Protein AF-A0A4R4XTY6-F1 (afdb_monomer_lite)

Radius of gyration: 14.14 Å; chains: 1; bounding box: 30×32×41 Å

Structure (mmCIF, N/CA/C/O backbone):
data_AF-A0A4R4XTY6-F1
#
_entry.id   AF-A0A4R4XTY6-F1
#
loop_
_atom_site.group_PDB
_atom_site.id
_atom_site.type_symbol
_atom_site.label_atom_id
_atom_site.label_alt_id
_atom_site.label_comp_id
_atom_site.label_asym_id
_atom_site.label_entity_id
_atom_site.label_seq_id
_atom_site.pdbx_PDB_ins_code
_atom_site.Cartn_x
_atom_site.Cartn_y
_atom_site.Cartn_z
_atom_site.occupancy
_atom_site.B_iso_or_equiv
_atom_site.auth_seq_id
_atom_site.auth_comp_id
_atom_site.auth_asym_id
_atom_site.auth_atom_id
_atom_site.pdbx_PDB_model_num
ATOM 1 N N . MET A 1 1 ? 9.894 1.571 -5.980 1.00 86.94 1 MET A N 1
ATOM 2 C CA . MET A 1 1 ? 8.969 0.454 -5.708 1.00 86.94 1 MET A CA 1
ATOM 3 C C . MET A 1 1 ? 7.791 0.992 -4.934 1.00 86.94 1 MET A C 1
ATOM 5 O O . MET A 1 1 ? 8.001 1.809 -4.040 1.00 86.94 1 MET A O 1
ATOM 9 N N . THR A 1 2 ? 6.593 0.520 -5.256 1.00 91.69 2 THR A N 1
ATOM 10 C CA . THR A 1 2 ? 5.363 1.110 -4.740 1.00 91.69 2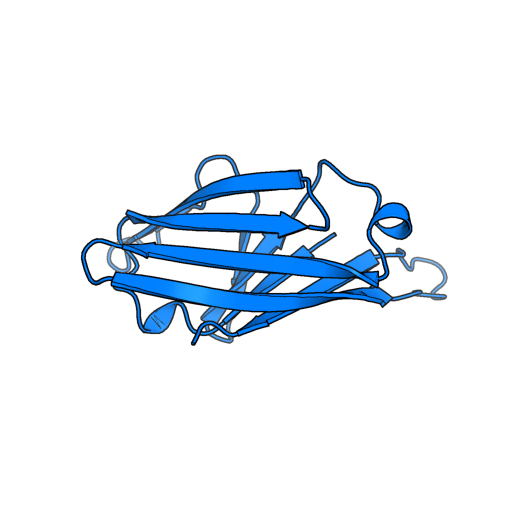 THR A CA 1
ATOM 11 C C . THR A 1 2 ? 4.344 0.036 -4.366 1.00 91.69 2 THR A C 1
ATOM 13 O O . THR A 1 2 ? 4.212 -0.964 -5.061 1.00 91.69 2 THR A O 1
ATOM 16 N N . VAL A 1 3 ? 3.603 0.218 -3.278 1.00 92.38 3 VAL A N 1
ATOM 17 C CA . VAL A 1 3 ? 2.449 -0.626 -2.944 1.00 92.38 3 VAL A CA 1
ATOM 18 C C . VAL A 1 3 ? 1.220 0.263 -2.850 1.00 92.38 3 VAL A C 1
ATOM 20 O O . VAL A 1 3 ? 1.188 1.170 -2.024 1.00 92.38 3 VAL A O 1
ATOM 23 N N . ALA A 1 4 ? 0.225 0.007 -3.692 1.00 93.75 4 ALA A N 1
ATOM 24 C CA . ALA A 1 4 ? -1.094 0.610 -3.597 1.00 93.75 4 ALA A CA 1
ATOM 25 C C . ALA A 1 4 ? -1.980 -0.261 -2.699 1.00 93.75 4 ALA A C 1
ATOM 27 O O . ALA A 1 4 ? -2.036 -1.479 -2.865 1.00 93.75 4 ALA A O 1
ATOM 28 N N . VAL A 1 5 ? -2.651 0.357 -1.730 1.00 92.31 5 VAL A N 1
ATOM 29 C CA . VAL A 1 5 ? -3.527 -0.317 -0.769 1.00 92.31 5 VAL A CA 1
ATOM 30 C C . VAL A 1 5 ? -4.931 0.265 -0.861 1.00 92.31 5 VAL A C 1
ATOM 32 O O . VAL A 1 5 ? -5.140 1.440 -0.563 1.00 92.31 5 VAL A O 1
ATOM 35 N N . SER A 1 6 ? -5.906 -0.557 -1.233 1.00 91.19 6 SER A N 1
ATOM 36 C CA . SER A 1 6 ? -7.322 -0.184 -1.316 1.00 91.19 6 SER A CA 1
ATOM 37 C C . SER A 1 6 ? -8.145 -0.793 -0.169 1.00 91.19 6 SER A C 1
ATOM 39 O O . SER A 1 6 ? -7.714 -1.729 0.508 1.00 91.19 6 SER A O 1
ATOM 41 N N . GLY A 1 7 ? -9.337 -0.241 0.088 1.00 84.31 7 GLY A N 1
ATOM 42 C CA . GLY A 1 7 ? -10.231 -0.701 1.164 1.00 84.31 7 GLY A CA 1
ATOM 43 C C . GLY A 1 7 ? -9.936 -0.112 2.551 1.00 84.31 7 GLY A C 1
ATOM 44 O O . GLY A 1 7 ? -10.424 -0.629 3.560 1.00 84.31 7 GLY A O 1
ATOM 45 N N . LEU A 1 8 ? -9.122 0.951 2.619 1.00 79.31 8 LEU A N 1
ATOM 46 C CA . LEU A 1 8 ? -8.813 1.683 3.855 1.00 79.31 8 LEU A CA 1
ATOM 47 C C . LEU A 1 8 ? -9.948 2.604 4.316 1.00 79.31 8 LEU A C 1
ATOM 49 O O . LEU A 1 8 ? -10.020 2.926 5.495 1.00 79.31 8 LEU A O 1
ATOM 53 N N . ASP A 1 9 ? -10.846 2.994 3.415 1.00 71.31 9 ASP A N 1
ATOM 54 C CA . ASP A 1 9 ? -12.051 3.793 3.669 1.00 71.31 9 ASP A CA 1
ATOM 55 C C . ASP A 1 9 ? -12.981 3.170 4.722 1.00 71.31 9 ASP A C 1
ATOM 57 O O . ASP A 1 9 ? -13.695 3.879 5.431 1.00 71.31 9 ASP A O 1
ATOM 61 N N . ARG A 1 10 ? -12.932 1.842 4.869 1.00 60.56 10 ARG A N 1
ATOM 62 C CA . ARG A 1 10 ? -13.721 1.086 5.852 1.00 60.56 10 ARG A CA 1
ATOM 63 C C . ARG A 1 10 ? -13.129 1.094 7.261 1.00 60.56 10 ARG A C 1
ATOM 65 O O . ARG A 1 10 ? -13.779 0.622 8.192 1.00 60.56 10 ARG A O 1
ATOM 72 N N . LEU A 1 11 ? -11.906 1.591 7.424 1.00 60.69 11 LEU A N 1
ATOM 73 C CA . LEU A 1 11 ? -11.272 1.823 8.717 1.00 60.69 11 LEU A CA 1
ATOM 74 C C . LEU A 1 11 ? -11.325 3.329 8.965 1.00 60.69 11 LEU A C 1
ATOM 76 O O . LEU A 1 11 ? -10.779 4.094 8.175 1.00 60.69 11 LEU A O 1
ATOM 80 N N . ALA A 1 12 ? -11.975 3.780 10.042 1.00 57.25 12 ALA A N 1
ATOM 81 C CA . ALA A 1 12 ? -11.939 5.198 10.397 1.00 57.25 12 ALA A CA 1
ATOM 82 C C . ALA A 1 12 ? -10.466 5.653 10.476 1.00 57.25 12 ALA A C 1
ATOM 84 O O . ALA A 1 12 ? -9.688 5.138 11.278 1.00 57.25 12 ALA A O 1
ATOM 85 N N . VAL A 1 13 ? -10.074 6.565 9.581 1.00 60.66 13 VAL A N 1
ATOM 86 C CA . VAL A 1 13 ? -8.679 6.777 9.134 1.00 60.66 13 VAL A CA 1
ATOM 87 C C . VAL A 1 13 ? -7.795 7.484 10.179 1.00 60.66 13 VAL A C 1
ATOM 89 O O . VAL A 1 13 ? -6.656 7.866 9.903 1.00 60.66 13 VAL A O 1
ATOM 92 N N . GLU A 1 14 ? -8.292 7.680 11.401 1.00 66.38 14 GLU A N 1
ATOM 93 C CA . GLU A 1 14 ? -7.502 8.280 12.467 1.00 66.38 14 GLU A CA 1
ATOM 94 C C . GLU A 1 14 ? -6.700 7.204 13.214 1.00 66.38 14 GLU A C 1
ATOM 96 O O . GLU A 1 14 ? -7.213 6.447 14.040 1.00 66.38 14 GLU A O 1
ATOM 101 N N . GLY A 1 15 ? -5.401 7.136 12.911 1.00 73.31 15 GLY A N 1
ATOM 102 C CA . GLY A 1 15 ? -4.446 6.314 13.652 1.00 73.31 15 GLY A CA 1
ATOM 103 C C . GLY A 1 15 ? -4.398 4.843 13.235 1.00 73.31 15 GLY A C 1
ATOM 104 O O . GLY A 1 15 ? -4.037 3.997 14.060 1.00 73.31 15 GLY A O 1
ATOM 105 N N . VAL A 1 16 ? -4.726 4.529 11.977 1.00 88.06 16 VAL A N 1
ATOM 106 C CA . VAL A 1 16 ? -4.577 3.173 11.423 1.00 88.06 16 VAL A CA 1
ATOM 107 C C . VAL A 1 16 ? -3.096 2.796 11.411 1.00 88.06 16 VAL A C 1
ATOM 109 O O . VAL A 1 16 ? -2.259 3.501 10.844 1.00 88.06 16 VAL A O 1
ATOM 112 N N . ARG A 1 17 ? -2.756 1.678 12.054 1.00 92.19 17 ARG A N 1
ATOM 113 C CA . ARG A 1 17 ? -1.417 1.084 12.002 1.00 92.19 17 ARG A CA 1
ATOM 114 C C . ARG A 1 17 ? -1.332 0.207 10.767 1.00 92.19 17 ARG A C 1
ATOM 116 O O . ARG A 1 17 ? -2.077 -0.760 10.652 1.00 92.19 17 ARG A O 1
ATOM 123 N N . MET A 1 18 ? -0.422 0.557 9.877 1.00 93.50 18 MET A N 1
ATOM 124 C CA . MET A 1 18 ? -0.135 -0.190 8.667 1.00 93.50 18 MET A CA 1
ATOM 125 C C . MET A 1 18 ? 1.127 -1.005 8.871 1.00 93.50 18 MET A C 1
ATOM 127 O O . MET A 1 18 ? 2.123 -0.480 9.368 1.00 93.50 18 MET A O 1
ATOM 131 N N . LYS A 1 19 ? 1.086 -2.259 8.432 1.00 95.12 19 LYS A N 1
ATOM 132 C CA . LYS A 1 19 ? 2.254 -3.113 8.262 1.00 95.12 19 LYS A CA 1
ATOM 133 C C . LYS A 1 19 ? 2.292 -3.619 6.832 1.00 95.12 19 LYS A C 1
ATOM 135 O O . LYS A 1 19 ? 1.330 -4.237 6.386 1.00 95.12 19 LYS A O 1
ATOM 140 N N . ILE A 1 20 ? 3.386 -3.371 6.121 1.00 94.50 20 ILE A N 1
ATOM 141 C CA . ILE A 1 20 ? 3.594 -3.854 4.752 1.00 94.50 20 ILE A CA 1
ATOM 142 C C . ILE A 1 20 ? 4.844 -4.715 4.747 1.00 94.50 20 ILE A C 1
ATOM 144 O O . ILE A 1 20 ? 5.925 -4.225 5.056 1.00 94.50 20 ILE A O 1
ATOM 148 N N . CYS A 1 21 ? 4.698 -5.984 4.386 1.00 94.12 21 CYS A N 1
ATOM 149 C CA . CYS A 1 21 ? 5.796 -6.928 4.243 1.00 94.12 21 CYS A CA 1
ATOM 150 C C . CYS A 1 21 ? 5.953 -7.332 2.780 1.00 94.12 21 CYS A C 1
ATOM 152 O O . CYS A 1 21 ? 4.972 -7.718 2.147 1.00 94.12 21 CYS A O 1
ATOM 154 N N . VAL A 1 22 ? 7.180 -7.287 2.266 1.00 93.56 22 VAL A N 1
ATOM 155 C CA . VAL A 1 22 ? 7.547 -7.763 0.927 1.00 93.56 22 VAL A CA 1
ATOM 156 C C . VAL A 1 22 ? 8.574 -8.880 1.088 1.00 93.56 22 VAL A C 1
ATOM 158 O O . VAL A 1 22 ? 9.662 -8.662 1.627 1.00 93.56 22 VAL A O 1
ATOM 161 N N . GLY A 1 23 ? 8.208 -10.094 0.673 1.00 88.75 23 GLY A N 1
ATOM 162 C CA . GLY A 1 23 ? 8.976 -11.306 0.949 1.00 88.75 23 GLY A CA 1
ATOM 163 C C . GLY A 1 23 ? 9.034 -11.572 2.455 1.00 88.75 23 GLY A C 1
ATOM 164 O O . GLY A 1 23 ? 8.115 -12.162 3.019 1.00 88.75 23 GLY A O 1
ATOM 165 N N . GLY A 1 24 ? 10.096 -11.093 3.108 1.00 86.50 24 GLY A N 1
ATOM 166 C CA . GLY A 1 24 ? 10.302 -11.193 4.559 1.00 86.50 24 GLY A CA 1
ATOM 167 C C . GLY A 1 24 ? 10.631 -9.876 5.268 1.00 86.50 24 GLY A C 1
ATOM 168 O O . GLY A 1 24 ? 10.707 -9.858 6.494 1.00 86.50 24 GLY A O 1
ATOM 169 N N . ALA A 1 25 ? 10.819 -8.778 4.536 1.00 89.94 25 ALA A N 1
ATOM 170 C CA . ALA A 1 25 ? 11.141 -7.484 5.128 1.00 89.94 25 ALA A CA 1
ATOM 171 C C . ALA A 1 25 ? 9.888 -6.613 5.211 1.00 89.94 25 ALA A C 1
ATOM 173 O O . ALA A 1 25 ? 9.100 -6.543 4.266 1.00 89.94 25 ALA A O 1
ATOM 174 N N . CYS A 1 26 ? 9.706 -5.976 6.365 1.00 92.06 26 CYS A N 1
ATOM 175 C CA . CYS A 1 26 ? 8.485 -5.266 6.706 1.00 92.06 26 CYS A CA 1
ATOM 176 C C . CYS A 1 26 ? 8.761 -3.818 7.093 1.00 92.06 26 CYS A C 1
ATOM 178 O O . CYS A 1 26 ? 9.804 -3.501 7.662 1.00 92.06 26 CYS A O 1
ATOM 180 N N . VAL A 1 27 ? 7.768 -2.975 6.845 1.00 91.56 27 VAL A N 1
ATOM 181 C CA . VAL A 1 27 ? 7.651 -1.646 7.430 1.00 91.56 27 VAL A CA 1
ATOM 182 C C . VAL A 1 27 ? 6.374 -1.549 8.225 1.00 91.56 27 VAL A C 1
ATOM 184 O O . VAL A 1 27 ? 5.340 -2.084 7.824 1.00 91.56 27 VAL A O 1
ATOM 187 N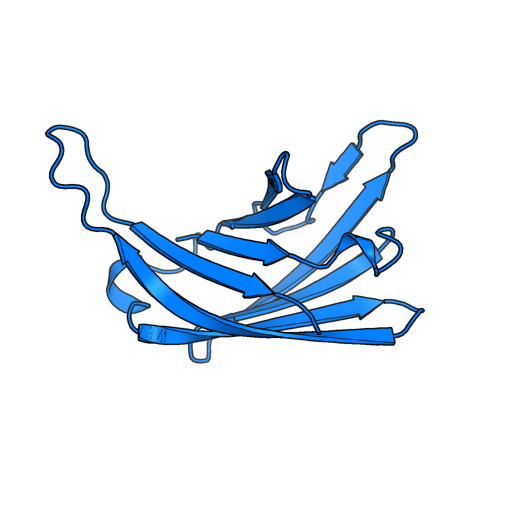 N . ASP A 1 28 ? 6.453 -0.807 9.315 1.00 93.38 28 ASP A N 1
ATOM 188 C CA . ASP A 1 28 ? 5.320 -0.451 10.139 1.00 93.38 28 ASP A CA 1
ATOM 189 C C . ASP A 1 28 ? 5.236 1.073 10.211 1.00 93.38 28 ASP A C 1
ATOM 191 O O . ASP A 1 28 ? 6.232 1.756 10.453 1.00 93.38 28 ASP A O 1
ATOM 195 N N . PHE A 1 29 ? 4.048 1.623 9.993 1.00 92.19 29 PHE A N 1
ATOM 196 C CA . PHE A 1 29 ? 3.820 3.062 10.061 1.00 92.19 29 PHE A CA 1
ATOM 197 C C . PHE A 1 29 ? 2.373 3.373 10.440 1.00 92.19 29 PHE A C 1
ATOM 199 O O . PHE A 1 29 ? 1.525 2.486 10.547 1.00 92.19 29 PHE A O 1
ATOM 206 N N . ARG A 1 30 ? 2.080 4.645 10.714 1.00 91.19 30 ARG A N 1
ATOM 207 C CA . ARG A 1 30 ? 0.733 5.086 11.091 1.00 91.19 30 ARG A CA 1
ATOM 208 C C . ARG A 1 30 ? 0.189 6.037 10.055 1.00 91.19 30 ARG A C 1
ATOM 210 O O . ARG A 1 30 ? 0.806 7.064 9.794 1.00 91.19 30 ARG A O 1
ATOM 217 N N . VAL A 1 31 ? -0.987 5.713 9.540 1.00 89.19 31 VAL A N 1
ATOM 218 C CA . VAL A 1 31 ? -1.756 6.608 8.685 1.00 89.19 31 VAL A CA 1
ATOM 219 C C . VAL A 1 31 ? -2.584 7.517 9.581 1.00 89.19 31 VAL A C 1
ATOM 221 O O . VAL A 1 31 ? -3.338 7.062 10.444 1.00 89.19 31 VAL A O 1
ATOM 224 N N . THR A 1 32 ? -2.407 8.816 9.383 1.00 85.56 32 THR A N 1
ATOM 225 C CA . THR A 1 32 ? -3.179 9.865 10.039 1.00 85.56 32 THR A CA 1
ATOM 226 C C . THR A 1 32 ? -3.808 10.724 8.960 1.00 85.56 32 THR A C 1
ATOM 228 O O . THR A 1 32 ? -3.096 11.342 8.170 1.00 85.56 32 THR A O 1
ATOM 231 N N . ARG A 1 33 ? -5.139 10.781 8.942 1.00 81.38 33 ARG A N 1
ATOM 232 C CA . ARG A 1 33 ? -5.901 11.665 8.061 1.00 81.38 33 ARG A CA 1
ATOM 233 C C . ARG A 1 33 ? -6.817 12.539 8.906 1.00 81.38 33 ARG A C 1
ATOM 235 O O . ARG A 1 33 ? -7.573 12.015 9.718 1.00 81.38 33 ARG A O 1
ATOM 242 N N . ARG A 1 34 ? -6.764 13.853 8.697 1.00 78.50 34 ARG A N 1
ATOM 243 C CA . ARG A 1 34 ? -7.681 14.825 9.304 1.00 78.50 34 ARG A CA 1
ATOM 244 C C . ARG A 1 34 ? -8.464 15.512 8.188 1.00 78.50 34 ARG A C 1
ATOM 246 O O . ARG A 1 34 ? -7.920 16.421 7.562 1.00 78.50 34 ARG A O 1
ATOM 253 N N . PRO A 1 35 ? -9.707 15.075 7.918 1.00 71.44 35 PRO A N 1
ATOM 254 C CA . PRO A 1 35 ? -10.536 15.655 6.862 1.00 71.44 35 PRO A CA 1
ATOM 255 C C . PRO A 1 35 ? -10.735 17.164 7.040 1.00 71.44 35 PRO A C 1
ATOM 257 O O . PRO A 1 35 ? -10.678 17.899 6.066 1.00 71.44 35 PRO A O 1
ATOM 260 N N . GLU A 1 36 ? -10.862 17.610 8.293 1.00 77.00 36 GLU A N 1
ATOM 261 C CA . GLU A 1 36 ? -11.069 19.010 8.695 1.00 77.00 36 GLU A CA 1
ATOM 262 C C . GLU A 1 36 ? -9.985 19.973 8.175 1.00 77.00 36 GLU A C 1
ATOM 264 O O . GLU A 1 36 ? -10.240 21.157 7.980 1.00 77.00 36 GLU A O 1
ATOM 269 N N . THR A 1 37 ? -8.750 19.485 8.015 1.00 77.31 37 THR A N 1
ATOM 270 C CA . THR A 1 37 ? -7.578 20.312 7.680 1.00 77.31 37 THR A CA 1
ATOM 271 C C . THR A 1 37 ? -6.845 19.814 6.438 1.00 77.31 37 THR A C 1
ATOM 273 O O . THR A 1 37 ? -5.684 20.169 6.255 1.00 77.31 37 THR A O 1
ATOM 276 N N . GLU A 1 38 ? -7.457 18.901 5.673 1.00 77.00 38 GLU A N 1
ATOM 277 C CA . GLU A 1 38 ? -6.837 18.178 4.547 1.00 77.00 38 GLU A CA 1
ATOM 278 C C . GLU A 1 38 ? -5.477 17.535 4.885 1.00 77.00 38 GLU A C 1
ATOM 280 O O . GLU A 1 38 ? -4.683 17.187 4.013 1.00 77.00 38 GLU A O 1
ATOM 285 N N . TYR A 1 39 ? -5.191 17.344 6.176 1.00 81.69 39 TYR A N 1
ATOM 286 C CA . TYR A 1 39 ? -3.893 16.857 6.612 1.00 81.69 39 TYR A CA 1
ATOM 287 C C . TYR A 1 39 ? -3.834 15.349 6.437 1.00 81.69 39 TYR A C 1
ATOM 289 O O . TYR A 1 39 ? -4.713 14.612 6.899 1.00 81.69 39 TYR A O 1
ATOM 297 N N . PHE A 1 40 ? -2.752 14.890 5.825 1.00 85.62 40 PHE A N 1
ATOM 298 C CA . PHE A 1 40 ? -2.504 13.489 5.564 1.00 85.62 40 PHE A CA 1
ATOM 299 C C . PHE A 1 40 ? -1.026 13.166 5.803 1.00 85.62 40 PHE A C 1
ATOM 301 O O . PHE A 1 40 ? -0.140 13.905 5.378 1.00 85.62 40 PHE A O 1
ATOM 308 N N . SER A 1 41 ? -0.756 12.077 6.521 1.00 87.44 41 SER A N 1
ATOM 309 C CA . SER A 1 41 ? 0.604 11.634 6.826 1.00 87.44 41 SER A CA 1
ATOM 310 C C . SER A 1 41 ? 0.663 10.132 7.083 1.00 87.44 41 SER A C 1
ATOM 312 O O . SER A 1 41 ? -0.222 9.575 7.736 1.00 87.44 41 SER A O 1
ATOM 314 N N . CYS A 1 42 ? 1.747 9.496 6.635 1.00 89.38 42 CYS A N 1
ATOM 315 C CA . CYS A 1 42 ? 2.122 8.129 7.007 1.00 89.38 42 CYS A CA 1
ATOM 316 C C . CYS A 1 42 ? 3.282 8.084 8.010 1.00 89.38 42 CYS A C 1
ATOM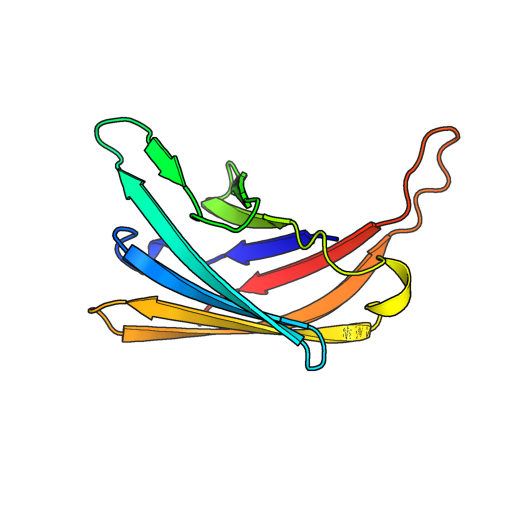 318 O O . CYS A 1 42 ? 3.946 7.057 8.155 1.00 89.38 42 CYS A O 1
ATOM 320 N N . GLY A 1 43 ? 3.557 9.188 8.709 1.00 86.75 43 GLY A N 1
ATOM 321 C CA . GLY A 1 43 ? 4.662 9.272 9.657 1.00 86.75 43 GLY A CA 1
ATOM 322 C C . GLY A 1 43 ? 6.016 9.132 8.960 1.00 86.75 43 GLY A C 1
ATOM 323 O O . GLY A 1 43 ? 6.447 10.048 8.271 1.00 86.75 43 GLY A O 1
ATOM 324 N N . SER A 1 44 ? 6.690 8.000 9.174 1.00 83.88 44 SER A N 1
ATOM 325 C CA . SER A 1 44 ? 8.031 7.715 8.645 1.00 83.88 44 SER A CA 1
ATOM 326 C C . SER A 1 44 ? 8.044 7.094 7.247 1.00 83.88 44 SER A C 1
ATOM 328 O O . SER A 1 44 ? 9.120 6.930 6.682 1.00 83.88 44 SER A O 1
ATOM 330 N N . ALA A 1 45 ? 6.887 6.697 6.710 1.00 88.25 45 ALA A N 1
ATOM 331 C CA . ALA A 1 45 ? 6.789 6.143 5.364 1.00 88.25 45 ALA A CA 1
ATOM 332 C C . ALA A 1 45 ? 6.429 7.236 4.351 1.00 88.25 45 ALA A C 1
ATOM 334 O O . ALA A 1 45 ? 5.561 8.072 4.607 1.00 88.25 45 ALA A O 1
ATOM 335 N N . GLU A 1 46 ? 7.060 7.192 3.180 1.00 91.19 46 GLU A N 1
ATOM 336 C CA . GLU A 1 46 ? 6.648 8.000 2.036 1.00 91.19 46 GLU A CA 1
ATOM 337 C C . GLU A 1 46 ? 5.350 7.435 1.460 1.00 91.19 46 GLU A C 1
ATOM 339 O O . GLU 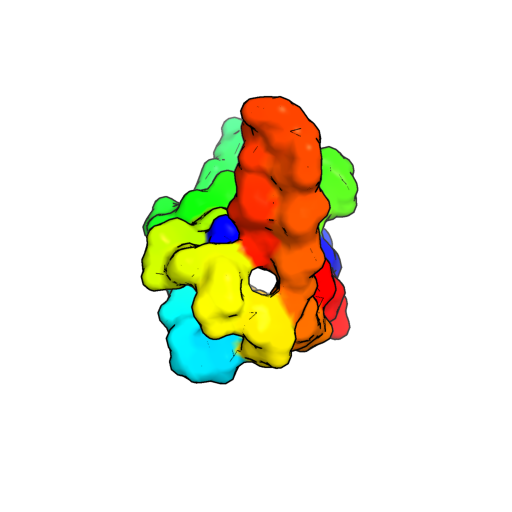A 1 46 ? 5.292 6.271 1.057 1.00 91.19 46 GLU A O 1
ATOM 344 N N . CYS A 1 47 ? 4.296 8.246 1.422 1.00 90.38 47 CYS A N 1
ATOM 345 C CA . CYS A 1 47 ? 3.006 7.814 0.908 1.00 90.38 47 CYS A CA 1
ATOM 346 C C . CYS A 1 47 ? 2.188 8.973 0.333 1.00 90.38 47 CYS A C 1
ATOM 348 O O . CYS A 1 47 ? 2.404 10.138 0.674 1.00 90.38 47 CYS A O 1
ATOM 350 N N . SER A 1 48 ? 1.211 8.631 -0.494 1.00 90.00 48 SER A N 1
ATOM 351 C CA . SER A 1 48 ? 0.226 9.539 -1.075 1.00 90.00 48 SER A CA 1
ATOM 352 C C . SER A 1 48 ? -1.145 8.868 -1.095 1.00 90.00 48 SER A C 1
ATOM 354 O O . SER A 1 48 ? -1.264 7.649 -1.211 1.00 90.00 48 SER A O 1
ATOM 356 N N . LEU A 1 49 ? -2.203 9.664 -0.960 1.00 87.44 49 LEU A N 1
ATOM 357 C CA . LEU A 1 49 ? -3.568 9.195 -1.174 1.00 87.44 49 LEU A CA 1
ATOM 358 C C . LEU A 1 49 ? -3.947 9.493 -2.626 1.00 87.44 49 LEU A C 1
ATOM 360 O O . LEU A 1 49 ? -3.885 10.646 -3.044 1.00 87.44 49 LEU A O 1
ATOM 364 N N . LEU A 1 50 ? -4.300 8.460 -3.387 1.00 86.06 50 LEU A N 1
ATOM 365 C CA . LEU A 1 50 ? -4.744 8.590 -4.773 1.00 86.06 50 LEU A CA 1
ATOM 366 C C . LEU A 1 50 ? -6.207 9.046 -4.834 1.00 86.06 50 LEU A C 1
ATOM 368 O O . LEU A 1 50 ? -6.983 8.785 -3.913 1.00 86.06 50 LEU A O 1
ATOM 372 N N . ASP A 1 51 ? -6.612 9.629 -5.964 1.00 82.94 51 ASP A N 1
ATOM 373 C CA . ASP A 1 51 ? -8.001 10.057 -6.211 1.00 82.94 51 ASP A CA 1
ATOM 374 C C . ASP A 1 51 ? -9.006 8.894 -6.135 1.00 82.94 51 ASP A C 1
ATOM 376 O O . ASP A 1 51 ? -10.181 9.081 -5.826 1.00 82.94 51 ASP A O 1
ATOM 380 N N . THR A 1 52 ? -8.534 7.665 -6.361 1.00 82.12 52 THR A N 1
ATOM 381 C CA . THR A 1 52 ? -9.311 6.427 -6.205 1.00 82.12 52 THR A CA 1
ATOM 382 C C . THR A 1 52 ? -9.584 6.057 -4.742 1.00 82.12 52 THR A C 1
ATOM 384 O O . THR A 1 52 ? -10.308 5.100 -4.477 1.00 82.12 52 THR A O 1
ATOM 387 N N . GLY A 1 53 ? -8.985 6.769 -3.783 1.00 81.38 53 GLY A N 1
ATOM 388 C CA . GLY A 1 53 ? -9.013 6.449 -2.356 1.00 81.38 53 GLY A CA 1
ATOM 389 C C . GLY A 1 53 ? -7.991 5.390 -1.930 1.00 81.38 53 GLY A C 1
ATOM 390 O O . GLY A 1 53 ? -7.927 5.050 -0.748 1.00 81.38 53 GLY A O 1
ATOM 391 N N . ALA A 1 54 ? -7.185 4.873 -2.862 1.00 88.06 54 ALA A N 1
ATOM 392 C CA . ALA A 1 54 ? -6.095 3.962 -2.544 1.00 88.06 54 ALA A CA 1
ATOM 393 C C . ALA A 1 54 ? -4.908 4.713 -1.924 1.00 88.06 54 ALA A C 1
ATOM 395 O O . ALA A 1 54 ? -4.548 5.811 -2.346 1.00 88.06 54 ALA A O 1
ATOM 396 N N . LEU A 1 55 ? -4.283 4.098 -0.926 1.00 90.75 55 LEU A N 1
ATOM 397 C CA . LEU A 1 55 ? -3.049 4.574 -0.324 1.00 90.75 55 LEU A CA 1
ATOM 398 C C . LEU A 1 55 ? -1.861 4.031 -1.106 1.00 90.75 55 LEU A C 1
ATOM 400 O O . LEU A 1 55 ? -1.593 2.833 -1.071 1.00 90.75 55 LEU A O 1
ATOM 404 N N . GLU A 1 56 ? -1.124 4.906 -1.764 1.00 92.94 56 GLU A N 1
ATOM 405 C CA . GLU A 1 56 ? 0.133 4.569 -2.404 1.00 92.94 56 GLU A CA 1
ATOM 406 C C . GLU A 1 56 ? 1.287 4.748 -1.411 1.00 92.94 56 GLU A C 1
ATOM 408 O O . GLU A 1 56 ? 1.433 5.801 -0.797 1.00 92.94 56 GLU A O 1
ATOM 413 N N . VAL A 1 57 ? 2.114 3.719 -1.236 1.00 92.19 57 VAL A N 1
ATOM 414 C CA . VAL A 1 57 ? 3.262 3.728 -0.321 1.00 92.19 57 VAL A CA 1
ATOM 415 C C . VAL A 1 57 ? 4.532 3.451 -1.104 1.00 92.19 57 VAL A C 1
ATOM 417 O O . VAL A 1 57 ? 4.657 2.409 -1.753 1.00 92.19 57 VAL A O 1
ATOM 420 N N . LYS A 1 58 ? 5.500 4.362 -1.016 1.00 91.44 58 LYS A N 1
ATOM 421 C CA . LYS A 1 58 ? 6.826 4.189 -1.604 1.00 91.44 58 LYS A CA 1
ATOM 422 C C . LYS A 1 58 ? 7.730 3.463 -0.622 1.00 91.44 58 LYS A C 1
ATOM 424 O O . LYS A 1 58 ? 7.900 3.861 0.527 1.00 91.44 58 LYS A O 1
ATOM 429 N N . LEU A 1 59 ? 8.324 2.380 -1.103 1.00 87.12 59 LEU A N 1
ATOM 430 C CA . LEU A 1 59 ? 9.234 1.544 -0.336 1.00 87.12 59 LEU A CA 1
ATOM 431 C C . LEU A 1 59 ? 10.649 1.787 -0.872 1.00 87.12 59 LEU A C 1
ATOM 433 O O . LEU A 1 59 ? 11.076 1.157 -1.840 1.00 87.12 59 LEU A O 1
ATOM 437 N N . SER A 1 60 ? 11.342 2.765 -0.289 1.00 79.19 60 SER A N 1
ATOM 438 C CA . SER A 1 60 ? 12.634 3.276 -0.770 1.00 79.19 60 SER A CA 1
ATOM 439 C C . SER A 1 60 ? 13.851 2.461 -0.306 1.00 79.19 60 SER A C 1
ATOM 441 O O . SER A 1 60 ? 14.951 2.686 -0.799 1.00 79.19 60 SER A O 1
ATOM 443 N N . TRP A 1 61 ? 13.678 1.474 0.581 1.00 73.00 61 TRP A N 1
ATOM 444 C CA . TRP A 1 61 ? 14.774 0.633 1.097 1.00 73.00 61 TRP A CA 1
ATOM 445 C C . TRP A 1 61 ? 15.060 -0.642 0.276 1.00 73.00 61 TRP A C 1
ATOM 447 O O . TRP A 1 61 ? 15.869 -1.459 0.713 1.00 73.00 61 TRP A O 1
ATOM 457 N N . MET A 1 62 ? 14.412 -0.864 -0.878 1.00 71.50 62 MET A N 1
ATOM 458 C CA . MET A 1 62 ? 14.704 -2.018 -1.750 1.00 71.50 62 MET A CA 1
ATOM 459 C C . MET A 1 62 ? 14.820 -1.623 -3.218 1.00 71.50 62 MET A C 1
ATOM 461 O O . MET A 1 62 ? 14.066 -0.786 -3.720 1.00 71.50 62 MET A O 1
ATOM 465 N N . GLU A 1 63 ? 15.714 -2.305 -3.929 1.00 80.50 63 GLU A N 1
ATOM 466 C CA . GLU A 1 63 ? 15.828 -2.187 -5.378 1.00 80.50 63 GLU A CA 1
ATOM 467 C C . GLU A 1 63 ? 14.616 -2.823 -6.083 1.00 80.50 63 GLU A C 1
ATOM 469 O O . GLU A 1 63 ? 14.247 -3.957 -5.771 1.00 80.50 63 GLU A O 1
ATOM 474 N N . PRO A 1 64 ? 14.008 -2.160 -7.084 1.00 79.12 64 PRO A N 1
ATOM 475 C CA . PRO A 1 64 ? 12.843 -2.695 -7.787 1.00 79.12 64 PRO A CA 1
ATOM 476 C C . PRO A 1 64 ? 13.045 -4.103 -8.353 1.00 79.12 64 PRO A C 1
ATOM 478 O O . PRO A 1 64 ? 12.133 -4.919 -8.290 1.00 79.12 64 PRO A O 1
ATOM 481 N N . ARG A 1 65 ? 14.234 -4.422 -8.873 1.00 80.75 65 ARG A N 1
ATOM 482 C CA . ARG A 1 65 ? 14.506 -5.719 -9.512 1.00 80.75 65 ARG A CA 1
ATOM 483 C C . ARG A 1 65 ? 14.593 -6.882 -8.520 1.00 80.75 65 ARG A C 1
ATOM 485 O O . ARG A 1 65 ? 14.288 -8.009 -8.890 1.00 80.75 65 ARG A O 1
ATOM 492 N N . THR A 1 66 ? 14.973 -6.631 -7.267 1.00 83.94 66 THR A N 1
ATOM 493 C CA . THR A 1 66 ? 15.204 -7.698 -6.273 1.00 83.94 66 THR A CA 1
ATOM 494 C C . THR A 1 66 ? 13.917 -8.204 -5.628 1.00 83.94 66 THR A C 1
ATOM 496 O O . THR A 1 66 ? 13.877 -9.305 -5.083 1.00 83.94 66 THR A O 1
ATOM 499 N N . VAL A 1 67 ? 12.844 -7.420 -5.717 1.00 85.69 67 VAL A N 1
ATOM 500 C CA . VAL A 1 67 ? 11.552 -7.715 -5.086 1.00 85.69 67 VAL A CA 1
ATOM 501 C C . VAL A 1 67 ? 10.524 -8.317 -6.039 1.00 85.69 67 VAL A C 1
ATOM 503 O O . VAL A 1 67 ? 9.428 -8.666 -5.611 1.00 85.69 67 VAL A O 1
ATOM 506 N N . VAL A 1 68 ? 10.831 -8.411 -7.332 1.00 89.19 68 VAL A N 1
ATOM 507 C CA . VAL A 1 68 ? 9.893 -8.919 -8.339 1.00 89.19 68 VAL A CA 1
ATOM 508 C C . VAL A 1 68 ? 9.503 -10.355 -8.000 1.00 89.19 68 VAL A C 1
ATOM 510 O O . VAL A 1 68 ? 10.352 -11.173 -7.654 1.00 89.19 68 VAL A O 1
ATOM 513 N N . GLY A 1 69 ? 8.208 -10.664 -8.067 1.00 89.75 69 GLY A N 1
ATOM 514 C CA . GLY A 1 69 ? 7.690 -11.989 -7.722 1.00 89.75 69 GLY A CA 1
ATOM 515 C C . GLY A 1 69 ? 7.626 -12.276 -6.219 1.00 89.75 69 GLY A C 1
ATOM 516 O O . GLY A 1 69 ? 7.103 -13.320 -5.831 1.00 89.75 69 GLY A O 1
ATOM 517 N N . GLN A 1 70 ? 8.095 -11.368 -5.356 1.00 93.88 70 GLN A N 1
ATOM 518 C CA . GLN A 1 70 ? 7.966 -11.538 -3.911 1.00 93.88 70 GLN A CA 1
ATOM 519 C C . GLN A 1 70 ? 6.510 -11.332 -3.463 1.00 93.88 70 GLN A C 1
ATOM 521 O O . GLN A 1 70 ? 5.815 -10.445 -3.978 1.00 93.88 70 GLN A O 1
ATOM 526 N N . PRO A 1 71 ? 6.029 -12.121 -2.486 1.00 95.19 71 PRO A N 1
ATOM 527 C CA . PRO A 1 71 ? 4.709 -11.920 -1.910 1.00 95.19 71 PRO A CA 1
ATOM 528 C C . PRO A 1 71 ? 4.671 -10.608 -1.126 1.00 95.19 71 PRO A C 1
ATOM 530 O O . PRO A 1 71 ? 5.586 -10.298 -0.364 1.00 95.19 71 PRO A O 1
ATOM 533 N N . VAL A 1 72 ? 3.582 -9.867 -1.279 1.00 95.81 72 VAL A N 1
ATOM 534 C CA . VAL A 1 72 ? 3.275 -8.673 -0.494 1.00 95.81 72 VAL A CA 1
ATOM 535 C C . VAL A 1 72 ? 2.137 -9.010 0.450 1.00 95.81 72 VAL A C 1
ATOM 537 O O . VA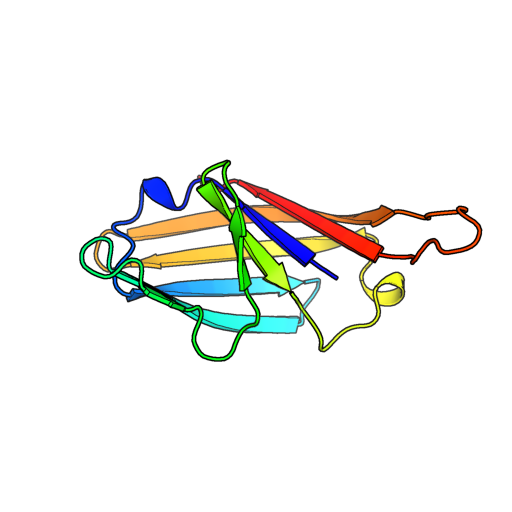L A 1 72 ? 1.108 -9.524 0.016 1.00 95.81 72 VAL A O 1
ATOM 540 N N . ARG A 1 73 ? 2.309 -8.720 1.738 1.00 96.62 73 ARG A N 1
ATOM 541 C CA . ARG A 1 73 ? 1.249 -8.812 2.747 1.00 96.62 73 ARG A CA 1
ATOM 542 C C . ARG A 1 73 ? 1.068 -7.457 3.398 1.00 96.62 73 ARG A C 1
ATOM 544 O O . ARG A 1 73 ? 2.046 -6.851 3.833 1.00 96.62 73 ARG A O 1
ATOM 551 N N . VAL A 1 74 ? -0.174 -7.004 3.466 1.00 95.62 74 VAL A N 1
ATOM 552 C CA . VAL A 1 74 ? -0.548 -5.748 4.105 1.00 95.62 74 VAL A CA 1
ATOM 553 C C . VAL A 1 74 ? -1.519 -6.049 5.227 1.00 95.62 74 VAL A C 1
ATOM 555 O O . VAL A 1 74 ? -2.518 -6.734 5.022 1.00 95.62 74 VAL A O 1
ATOM 558 N N . THR A 1 75 ? -1.235 -5.501 6.398 1.00 94.94 75 THR A N 1
ATOM 559 C CA . THR A 1 75 ? -2.126 -5.525 7.552 1.00 94.94 75 THR A CA 1
ATOM 560 C C . THR A 1 75 ? -2.441 -4.090 7.941 1.00 94.94 75 THR A C 1
ATOM 562 O O . THR A 1 75 ? -1.539 -3.265 8.083 1.00 94.94 75 THR A O 1
ATOM 565 N N . ALA A 1 76 ? -3.722 -3.797 8.123 1.00 92.81 76 ALA A N 1
ATOM 566 C CA . ALA A 1 76 ? -4.225 -2.521 8.596 1.00 92.81 76 ALA A CA 1
ATOM 567 C C . ALA A 1 76 ? -4.997 -2.750 9.896 1.00 92.81 76 ALA A C 1
ATOM 569 O O . ALA A 1 76 ? -6.017 -3.439 9.908 1.00 92.81 76 ALA A O 1
ATOM 570 N N . SER A 1 77 ? -4.521 -2.173 10.995 1.00 91.00 77 SER A N 1
ATOM 571 C CA . SER A 1 77 ? -5.096 -2.376 12.326 1.00 91.00 77 SER A CA 1
ATOM 572 C C . SER A 1 77 ? -5.540 -1.048 12.933 1.00 91.00 77 SER A C 1
ATOM 574 O O . SER A 1 77 ? -4.784 -0.077 12.982 1.00 91.00 77 SER A O 1
ATOM 576 N N . SER A 1 78 ? -6.766 -1.012 13.447 1.00 87.25 78 SER A N 1
ATOM 577 C CA . SER A 1 78 ? -7.358 0.131 14.147 1.00 87.25 78 SER A CA 1
ATOM 578 C C . SER A 1 78 ? -8.067 -0.329 15.426 1.00 87.25 78 SER A C 1
ATOM 580 O O . SER A 1 78 ? -8.126 -1.522 15.726 1.00 87.25 78 SER A O 1
ATOM 582 N N . LYS A 1 79 ? -8.663 0.605 16.177 1.00 82.50 79 LYS A N 1
ATOM 583 C CA . LYS A 1 79 ? -9.535 0.254 17.314 1.00 82.50 79 LYS A CA 1
ATOM 584 C C . LYS A 1 79 ? -10.789 -0.526 16.896 1.00 82.50 79 LYS A C 1
ATOM 586 O O . LYS A 1 79 ? -11.370 -1.206 17.730 1.00 82.50 79 LYS A O 1
ATOM 591 N N . GLN A 1 80 ? -11.212 -0.411 15.637 1.00 79.25 80 GLN A N 1
ATOM 592 C CA . GLN A 1 80 ? -12.418 -1.055 15.105 1.00 79.25 80 GLN A CA 1
ATOM 593 C C . GLN A 1 80 ? -12.155 -2.482 14.606 1.00 79.25 80 GLN A C 1
ATOM 595 O O . GLN A 1 80 ? -13.099 -3.216 14.332 1.00 79.25 80 GLN A O 1
ATOM 600 N N . GLY A 1 81 ? -10.886 -2.879 14.488 1.00 83.75 81 GLY A N 1
ATOM 601 C CA . GLY A 1 81 ? -10.495 -4.203 14.024 1.00 83.75 81 GLY A CA 1
ATOM 602 C C . GLY A 1 81 ? -9.249 -4.187 13.148 1.00 83.75 81 GLY A C 1
ATOM 603 O O . GLY A 1 81 ? -8.607 -3.151 12.948 1.00 83.75 81 GLY A O 1
ATOM 604 N N . GLN A 1 82 ? -8.926 -5.369 12.633 1.00 89.50 82 GLN A N 1
ATOM 605 C CA . GLN A 1 82 ? -7.806 -5.619 11.735 1.00 89.50 82 GLN A CA 1
ATOM 606 C C . GLN A 1 82 ? -8.327 -6.104 10.387 1.00 89.50 82 GLN A C 1
ATOM 608 O O . GLN A 1 82 ? -9.259 -6.903 10.328 1.00 89.50 82 GLN A O 1
ATOM 613 N N . ARG A 1 83 ? -7.706 -5.617 9.317 1.00 90.88 83 ARG A N 1
ATOM 614 C CA . ARG A 1 83 ? -7.932 -6.050 7.942 1.00 90.88 83 ARG A CA 1
ATOM 615 C C . ARG A 1 83 ? -6.612 -6.430 7.311 1.00 90.88 83 ARG A C 1
ATOM 617 O O . ARG A 1 83 ? -5.572 -5.858 7.639 1.00 90.88 83 ARG A O 1
ATOM 624 N N . GLU A 1 84 ? -6.662 -7.385 6.400 1.00 93.94 84 GLU A N 1
ATOM 625 C CA . GLU A 1 84 ? -5.480 -7.901 5.728 1.00 93.94 84 GLU A CA 1
ATOM 626 C C . GLU A 1 84 ? -5.733 -8.039 4.234 1.00 93.94 84 GLU A C 1
ATOM 628 O O . GLU A 1 84 ? -6.865 -8.225 3.786 1.00 93.94 84 GLU A O 1
ATOM 633 N N . GLY A 1 85 ? -4.653 -7.935 3.473 1.00 94.50 85 GLY A N 1
ATOM 634 C CA . GLY A 1 85 ? -4.637 -8.127 2.036 1.00 94.50 85 GLY A CA 1
ATOM 635 C C . GLY A 1 85 ? -3.292 -8.686 1.603 1.00 94.50 85 GLY A C 1
ATOM 636 O O . GLY A 1 85 ? -2.273 -8.514 2.280 1.00 94.50 85 GLY A O 1
ATOM 637 N N . ALA A 1 86 ? -3.282 -9.369 0.467 1.00 95.81 86 ALA A N 1
ATOM 638 C CA . ALA A 1 86 ? -2.060 -9.902 -0.106 1.00 95.81 86 ALA A CA 1
ATOM 639 C C . ALA A 1 86 ? -2.052 -9.744 -1.623 1.00 95.81 86 ALA A C 1
ATOM 641 O O . ALA A 1 86 ? -3.093 -9.790 -2.274 1.00 95.81 86 ALA A O 1
ATOM 642 N N . ALA A 1 87 ? -0.854 -9.586 -2.169 1.00 96.19 87 ALA A N 1
ATOM 643 C CA . ALA A 1 87 ? -0.602 -9.567 -3.600 1.00 96.19 87 ALA A CA 1
ATOM 644 C C . ALA A 1 87 ? 0.807 -10.096 -3.885 1.00 96.19 87 ALA A C 1
ATOM 646 O O . ALA A 1 87 ? 1.507 -10.591 -3.000 1.00 96.19 87 ALA A O 1
ATOM 647 N N . THR A 1 88 ? 1.241 -9.969 -5.131 1.00 95.25 88 THR A N 1
ATOM 648 C CA . THR A 1 88 ? 2.608 -10.268 -5.549 1.00 95.25 88 THR A CA 1
ATOM 649 C C . THR A 1 88 ? 3.174 -9.049 -6.248 1.00 95.25 88 THR A C 1
ATOM 651 O O . THR A 1 88 ? 2.476 -8.400 -7.029 1.00 95.25 88 THR A O 1
AT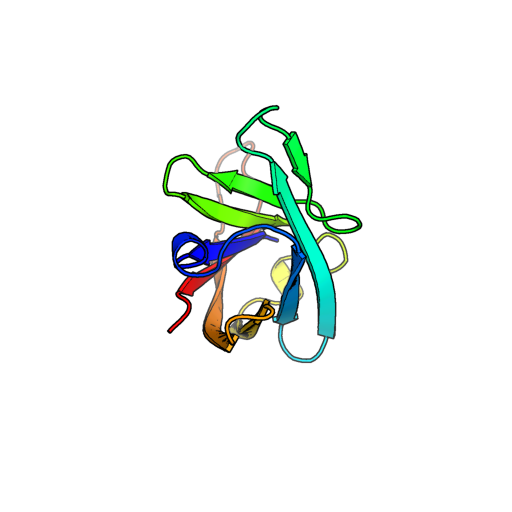OM 654 N N . MET A 1 89 ? 4.435 -8.741 -5.961 1.00 93.00 89 MET A N 1
ATOM 655 C CA . MET A 1 89 ? 5.130 -7.634 -6.593 1.00 93.00 89 MET A CA 1
ATOM 656 C C . MET A 1 89 ? 5.309 -7.900 -8.092 1.00 93.00 89 MET A C 1
ATOM 658 O O . MET A 1 89 ? 5.855 -8.931 -8.494 1.00 93.00 89 MET A O 1
ATOM 662 N N . LYS A 1 90 ? 4.864 -6.956 -8.914 1.00 92.31 90 LYS A N 1
ATOM 663 C CA . LYS A 1 90 ? 4.972 -6.971 -10.373 1.00 92.31 90 LYS A CA 1
ATOM 664 C C . LYS A 1 90 ? 6.059 -6.005 -10.814 1.00 92.31 90 LYS A C 1
ATOM 666 O O . LYS A 1 90 ? 6.226 -4.960 -10.199 1.00 92.31 90 LYS A O 1
ATOM 671 N N . PHE A 1 91 ? 6.756 -6.345 -11.890 1.00 87.19 91 PHE A N 1
ATOM 672 C CA . PHE A 1 91 ? 7.733 -5.473 -12.532 1.00 87.19 91 PHE A CA 1
ATOM 673 C C . PHE A 1 91 ? 7.117 -4.835 -13.770 1.00 87.19 91 PHE A C 1
ATOM 675 O O . PHE A 1 91 ? 6.466 -5.526 -14.555 1.00 87.19 91 PHE A O 1
ATOM 682 N N . VAL A 1 92 ? 7.337 -3.539 -13.944 1.00 84.88 92 VAL A N 1
ATOM 683 C CA . VAL A 1 92 ? 7.071 -2.824 -15.187 1.00 84.88 92 VAL A CA 1
ATOM 684 C C . VAL A 1 92 ? 8.416 -2.418 -15.751 1.00 84.88 92 VAL A C 1
ATOM 686 O O . VAL A 1 92 ? 9.157 -1.656 -15.128 1.00 84.88 92 VAL A O 1
ATOM 689 N N . HIS A 1 93 ? 8.710 -2.973 -16.920 1.00 79.00 93 HIS A N 1
ATOM 690 C CA . HIS A 1 93 ? 9.792 -2.506 -17.764 1.00 79.00 93 HIS A CA 1
ATOM 691 C C . HIS A 1 93 ? 9.233 -1.360 -18.603 1.00 79.00 93 HIS A C 1
ATOM 693 O O . HIS A 1 93 ? 8.270 -1.565 -19.344 1.00 79.00 93 HIS A O 1
ATOM 699 N N . ASP A 1 94 ? 9.765 -0.156 -18.419 1.00 75.81 94 ASP A N 1
ATOM 700 C CA . ASP A 1 94 ? 9.407 0.994 -19.245 1.00 75.81 94 ASP A CA 1
ATOM 701 C C . ASP A 1 94 ? 10.557 1.268 -20.212 1.00 75.81 94 ASP A C 1
ATOM 703 O O . ASP A 1 94 ? 11.537 1.926 -19.868 1.00 75.81 94 ASP A O 1
ATOM 707 N N . ASP A 1 95 ? 10.426 0.723 -21.421 1.00 70.19 95 ASP A N 1
ATOM 708 C CA . ASP A 1 95 ? 11.398 0.841 -22.514 1.00 70.19 95 ASP A CA 1
ATOM 709 C C . ASP A 1 95 ? 11.416 2.235 -23.171 1.00 70.19 95 ASP A C 1
ATOM 711 O O . ASP A 1 95 ? 12.057 2.441 -24.208 1.00 70.19 95 ASP A O 1
ATOM 715 N N . ALA A 1 96 ? 10.693 3.216 -22.621 1.00 74.12 96 ALA A N 1
ATOM 716 C CA . ALA A 1 96 ? 10.744 4.579 -23.122 1.00 74.12 96 ALA A CA 1
ATOM 717 C C . ALA A 1 96 ? 12.171 5.167 -23.002 1.00 74.12 96 ALA A C 1
ATOM 719 O O . ALA A 1 96 ? 12.903 4.841 -22.069 1.00 74.12 96 ALA A O 1
ATOM 720 N N . PRO A 1 97 ? 12.574 6.114 -23.877 1.00 68.25 97 PRO A N 1
ATOM 721 C CA . PRO A 1 97 ? 13.909 6.733 -23.835 1.00 68.25 97 PRO A CA 1
ATOM 722 C C . PRO A 1 97 ? 14.259 7.406 -22.497 1.00 68.25 97 PRO A C 1
ATOM 724 O O . PRO A 1 97 ? 15.432 7.610 -22.194 1.00 68.25 97 PRO A O 1
ATOM 727 N N . CYS A 1 98 ? 13.235 7.756 -21.715 1.00 70.62 98 CYS A N 1
ATOM 728 C CA . CYS A 1 98 ? 13.337 8.318 -20.368 1.00 70.62 98 CYS A CA 1
ATOM 729 C C . CYS A 1 98 ? 12.685 7.413 -19.303 1.00 70.62 98 CYS A C 1
ATOM 731 O O . CYS A 1 98 ? 12.460 7.869 -18.182 1.00 70.62 98 CYS A O 1
ATOM 733 N N . GLY A 1 99 ? 12.300 6.189 -19.673 1.00 65.56 99 GLY A N 1
ATOM 734 C CA . GLY A 1 99 ? 11.539 5.267 -18.843 1.00 65.56 99 GLY A CA 1
ATOM 735 C C . GLY A 1 99 ? 12.354 4.771 -17.655 1.00 65.56 99 GLY A C 1
ATOM 736 O O . GLY A 1 99 ? 13.570 4.581 -17.736 1.00 65.56 99 GLY A O 1
ATOM 737 N N . CYS A 1 100 ? 11.675 4.584 -16.528 1.00 74.06 100 CYS A N 1
ATOM 738 C CA . CYS A 1 100 ? 12.271 4.024 -15.324 1.00 74.06 100 CYS A CA 1
ATOM 739 C C . CYS A 1 100 ? 11.638 2.667 -15.054 1.00 74.06 100 CYS A C 1
ATOM 741 O O . CYS A 1 100 ? 10.423 2.570 -14.916 1.00 74.06 100 CYS A O 1
ATOM 743 N N . ASP A 1 101 ? 12.462 1.640 -14.883 1.00 82.75 101 ASP A N 1
ATOM 744 C CA . ASP A 1 101 ? 12.016 0.359 -14.347 1.00 82.75 101 ASP A CA 1
ATOM 745 C C . ASP A 1 101 ? 11.443 0.533 -12.936 1.00 82.75 101 ASP A C 1
ATOM 747 O O . ASP A 1 101 ? 12.092 1.106 -12.051 1.00 82.75 101 ASP A O 1
ATOM 751 N N . TYR A 1 102 ? 10.258 -0.020 -12.678 1.00 85.38 102 TYR A N 1
ATOM 752 C CA . TYR A 1 102 ? 9.682 -0.003 -11.338 1.00 85.38 102 TYR A CA 1
ATOM 753 C C . TYR A 1 102 ? 8.924 -1.279 -11.000 1.00 85.38 102 TYR A C 1
ATOM 755 O O . TYR A 1 102 ? 8.416 -2.000 -11.853 1.00 85.38 102 TYR A O 1
ATOM 763 N N . SER A 1 103 ? 8.838 -1.535 -9.698 1.00 89.31 103 SER A N 1
ATOM 764 C CA . SER A 1 103 ? 8.057 -2.632 -9.143 1.00 89.31 103 SER A CA 1
ATOM 765 C C . SER A 1 103 ? 6.878 -2.092 -8.365 1.00 89.31 103 SER A C 1
ATOM 767 O O . SER A 1 103 ? 7.044 -1.143 -7.588 1.00 89.31 103 SER A O 1
ATOM 769 N N . TYR A 1 104 ? 5.712 -2.696 -8.568 1.00 92.81 104 TYR A N 1
ATOM 770 C CA . TYR A 1 104 ? 4.477 -2.302 -7.913 1.00 92.81 104 TYR A CA 1
ATOM 771 C C . TYR A 1 104 ? 3.640 -3.499 -7.453 1.00 92.81 104 TYR A C 1
ATOM 773 O O . TYR A 1 104 ? 3.695 -4.581 -8.037 1.00 92.81 104 TYR A O 1
ATOM 781 N N . ALA A 1 105 ? 2.824 -3.298 -6.423 1.00 94.19 105 ALA A N 1
ATOM 782 C CA . ALA A 1 105 ? 1.766 -4.227 -6.042 1.00 94.19 105 ALA A CA 1
ATOM 783 C C . ALA A 1 105 ? 0.481 -3.457 -5.736 1.00 94.19 105 ALA A C 1
ATOM 785 O O . ALA A 1 105 ? 0.538 -2.383 -5.144 1.00 94.19 105 ALA A O 1
ATOM 786 N N . ASP A 1 106 ? -0.661 -4.025 -6.112 1.00 94.69 106 ASP A N 1
ATOM 787 C CA . ASP A 1 106 ? -1.989 -3.533 -5.742 1.00 94.69 106 ASP A CA 1
ATOM 788 C C . ASP A 1 106 ? -2.610 -4.533 -4.765 1.00 94.69 106 ASP A C 1
ATOM 790 O O . ASP A 1 106 ? -2.724 -5.722 -5.078 1.00 94.69 106 ASP A O 1
ATOM 794 N N . VAL A 1 107 ? -2.922 -4.070 -3.557 1.00 94.88 107 VAL A N 1
ATOM 795 C CA . VAL A 1 107 ? -3.404 -4.883 -2.444 1.00 94.88 107 VAL A CA 1
ATOM 796 C C . VAL A 1 107 ? -4.761 -4.363 -1.987 1.00 94.88 107 VAL A C 1
ATOM 798 O O . VAL A 1 107 ? -4.874 -3.251 -1.475 1.00 94.88 107 VAL A O 1
ATOM 801 N N . ALA A 1 108 ? -5.787 -5.205 -2.086 1.00 93.44 108 ALA A N 1
ATOM 802 C CA . ALA A 1 108 ? -7.103 -4.928 -1.524 1.00 93.44 108 ALA A CA 1
ATOM 803 C C . ALA A 1 108 ? -7.238 -5.531 -0.119 1.00 93.44 108 ALA A C 1
ATOM 805 O O . ALA A 1 108 ? -6.921 -6.704 0.091 1.00 93.44 108 ALA A O 1
ATOM 806 N N . LEU A 1 109 ? -7.721 -4.736 0.837 1.00 89.81 109 LEU A N 1
ATOM 807 C CA . LEU A 1 109 ? -8.013 -5.189 2.198 1.00 89.81 109 LEU A CA 1
ATOM 808 C C . LEU A 1 109 ? -9.406 -5.839 2.288 1.00 89.81 109 LEU A C 1
ATOM 810 O O . LEU A 1 109 ? -10.403 -5.225 1.896 1.00 89.81 109 LEU A O 1
ATOM 814 N N . GLY A 1 110 ? -9.472 -7.052 2.853 1.00 83.81 110 GLY A N 1
ATOM 815 C CA . GLY A 1 110 ? -10.718 -7.783 3.156 1.00 83.81 110 GLY A CA 1
ATOM 816 C C . GLY A 1 110 ? -11.560 -7.119 4.236 1.00 83.81 110 GLY A C 1
ATOM 817 O O . GLY A 1 110 ? -10.985 -6.641 5.235 1.00 83.81 110 GLY A O 1
#

pLDDT: mean 85.51, std 9.02, range [57.25, 96.62]

Sequence (110 aa):
MTVAVSGLDRLAVEGVRMKICVGGACVDFRVTRRPETEYFSCGSAECSLLDTGALEVKLSWMEPRTVVGQPVRVTASSKQGQREGAATMKFVHDDAPCGCDYSYADVALG

Foldseek 3Di:
DKEKEPPCVVPPQAFKWKWKDQQHDIDIFTWHADPPVRDTDRVPWDWDQDPVRIIMTDDPPDDFVVRAQTKMKMWIQDPVGIWIWIDGKHWDDDPPPPDDIHIYYYIYTD

Secondary structure (DSSP, 8-state):
-EEEEE-GGGS-SEEEEEEEEETTEEEEEEEEEEGGGTEEE-TTSEEEE-TTS-EEEE-TTS-TTTSTT-EEEEEEEETTEEEEEEEE-EEE---STT---EEEEEEE--